Protein AF-A0A926FG31-F1 (afdb_monomer_lite)

Radius of gyration: 15.03 Å; chains: 1; bounding box: 25×24×44 Å

Structure (mmCIF, N/CA/C/O backbone):
data_AF-A0A926FG31-F1
#
_entry.id   AF-A0A926FG31-F1
#
loop_
_atom_site.group_PDB
_atom_site.id
_atom_site.type_symbol
_atom_site.label_atom_id
_atom_site.label_alt_id
_atom_site.label_comp_id
_atom_site.label_asym_id
_atom_site.label_entity_id
_atom_site.label_seq_id
_atom_site.pdbx_PDB_ins_code
_atom_site.Cartn_x
_atom_site.Cartn_y
_atom_site.Cartn_z
_atom_site.occupancy
_atom_site.B_iso_or_equiv
_atom_site.auth_seq_id
_atom_site.auth_co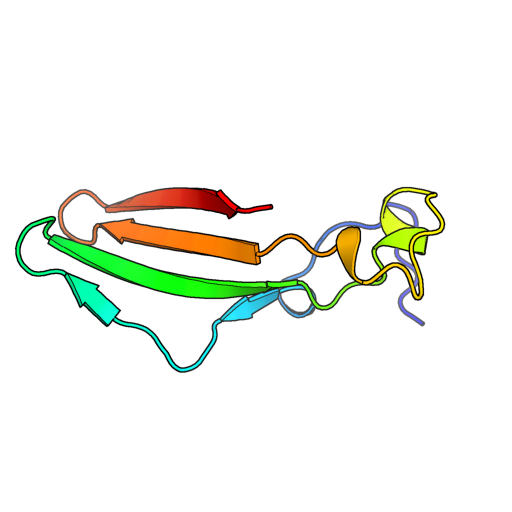mp_id
_atom_site.auth_asym_id
_atom_site.auth_atom_id
_atom_site.pdbx_PDB_model_num
ATOM 1 N N . MET A 1 1 ? -2.941 5.478 -24.091 1.00 49.72 1 MET A N 1
ATOM 2 C CA . MET A 1 1 ? -1.833 5.855 -23.188 1.00 49.72 1 MET A CA 1
ATOM 3 C C . MET A 1 1 ? -2.168 7.219 -22.598 1.00 49.72 1 MET A C 1
ATOM 5 O O . MET A 1 1 ? -2.386 8.139 -23.384 1.00 49.72 1 MET A O 1
ATOM 9 N N . LYS A 1 2 ? -2.327 7.339 -21.270 1.00 51.72 2 LYS A N 1
ATOM 10 C CA . LYS A 1 2 ? -2.613 8.629 -20.614 1.00 51.72 2 LYS A CA 1
ATOM 11 C C . LYS A 1 2 ? -1.485 9.616 -20.951 1.00 51.72 2 LYS A C 1
ATOM 13 O O . LYS A 1 2 ? -0.309 9.259 -20.874 1.00 51.72 2 LYS A O 1
ATOM 18 N N . ARG A 1 3 ? -1.839 10.824 -21.403 1.00 52.88 3 ARG A N 1
ATOM 19 C CA . ARG A 1 3 ? -0.888 11.918 -21.665 1.00 52.88 3 ARG A CA 1
ATOM 20 C C . ARG A 1 3 ? -0.599 12.640 -20.357 1.00 52.88 3 ARG A C 1
ATOM 22 O O . ARG A 1 3 ? -1.012 13.778 -20.171 1.00 52.88 3 ARG A O 1
ATOM 29 N N . ASP A 1 4 ? 0.075 11.950 -19.456 1.00 65.31 4 ASP A N 1
ATOM 30 C CA . ASP A 1 4 ? 0.552 12.563 -18.231 1.00 65.31 4 ASP A CA 1
ATOM 31 C C . ASP A 1 4 ? 2.024 12.935 -18.396 1.00 65.31 4 ASP A C 1
A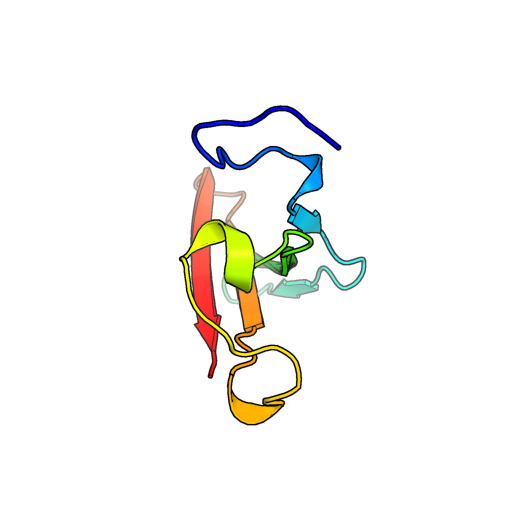TOM 33 O O . ASP A 1 4 ? 2.921 12.107 -18.262 1.00 65.31 4 ASP A O 1
ATOM 37 N N . TYR A 1 5 ? 2.256 14.190 -18.778 1.00 60.88 5 TYR A N 1
ATOM 38 C CA . TYR A 1 5 ? 3.597 14.747 -18.964 1.00 60.88 5 TYR A CA 1
ATOM 39 C C . TYR A 1 5 ? 4.363 14.909 -17.646 1.00 60.88 5 TYR A C 1
ATOM 41 O O . TYR A 1 5 ? 5.584 15.043 -17.677 1.00 60.88 5 TYR A O 1
ATOM 49 N N . PHE A 1 6 ? 3.665 14.905 -16.507 1.00 67.00 6 PHE A N 1
ATOM 50 C CA . PHE A 1 6 ? 4.264 15.071 -15.185 1.00 67.00 6 PHE A CA 1
ATOM 51 C C . PHE A 1 6 ? 4.413 13.738 -14.439 1.00 67.00 6 PHE A C 1
ATOM 53 O O . PHE A 1 6 ? 4.945 13.723 -13.329 1.00 67.00 6 PHE A O 1
ATOM 60 N N . ASN A 1 7 ? 3.971 12.627 -15.047 1.00 73.00 7 ASN A N 1
ATOM 61 C CA . ASN A 1 7 ? 3.854 11.318 -14.408 1.00 73.00 7 ASN A CA 1
ATOM 62 C C . ASN A 1 7 ? 3.176 11.423 -13.023 1.00 73.00 7 ASN A C 1
ATOM 64 O O . ASN A 1 7 ? 3.620 10.785 -12.079 1.00 73.00 7 ASN A O 1
ATOM 68 N N . THR A 1 8 ? 2.187 12.290 -12.842 1.00 81.31 8 THR A N 1
ATOM 69 C CA . THR A 1 8 ? 1.444 12.445 -11.588 1.00 81.31 8 THR A CA 1
ATOM 70 C C . THR A 1 8 ? 0.789 11.124 -11.187 1.00 81.31 8 THR A C 1
ATOM 72 O O . THR A 1 8 ? 0.270 10.405 -12.029 1.00 81.31 8 THR A O 1
ATOM 75 N N . PHE A 1 9 ? 0.818 10.794 -9.895 1.00 84.25 9 PHE A N 1
ATOM 76 C CA . PHE A 1 9 ? 0.088 9.622 -9.429 1.00 84.25 9 PHE A CA 1
ATOM 77 C C . PHE A 1 9 ? -1.415 9.884 -9.410 1.00 84.25 9 PHE A C 1
ATOM 79 O O . PHE A 1 9 ? -1.870 10.908 -8.897 1.00 84.25 9 PHE A O 1
ATOM 86 N N . GLU A 1 10 ? -2.170 8.926 -9.920 1.00 84.06 10 GLU A N 1
ATOM 87 C CA . GLU A 1 10 ? -3.621 8.870 -9.837 1.00 84.06 10 GLU A CA 1
ATOM 88 C C . GLU A 1 10 ? -4.066 7.726 -8.918 1.00 84.06 10 GLU A C 1
ATOM 90 O O . GLU A 1 10 ? -3.311 6.801 -8.632 1.00 84.06 10 GLU A O 1
ATOM 95 N N . GLU A 1 11 ? -5.327 7.749 -8.484 1.00 84.62 11 GLU A N 1
ATOM 96 C CA . GLU A 1 11 ? -5.908 6.662 -7.680 1.00 84.62 11 GLU A CA 1
ATOM 97 C C . GLU A 1 11 ? -5.746 5.296 -8.364 1.00 84.62 11 GLU A C 1
ATOM 99 O O . GLU A 1 11 ? -5.430 4.316 -7.707 1.00 84.62 11 GLU A O 1
ATOM 104 N N . SER A 1 12 ? -5.868 5.238 -9.697 1.00 86.31 12 SER A N 1
ATOM 105 C CA . SER A 1 12 ? -5.705 3.995 -10.463 1.00 86.31 12 SER A CA 1
ATOM 106 C C . SER A 1 12 ? -4.290 3.411 -10.441 1.00 86.31 12 SER A C 1
ATOM 108 O O . SER A 1 12 ? -4.114 2.272 -10.862 1.00 86.31 12 SER A O 1
ATOM 110 N N . ASP A 1 13 ? -3.293 4.190 -10.019 1.00 86.88 13 ASP A N 1
ATOM 111 C CA . ASP A 1 13 ? -1.899 3.747 -9.933 1.00 86.88 13 ASP A CA 1
ATOM 112 C C . ASP A 1 13 ? -1.619 2.991 -8.631 1.00 86.88 13 ASP A C 1
ATOM 114 O O . ASP A 1 13 ? -0.538 2.425 -8.473 1.00 86.88 13 ASP A O 1
ATOM 118 N N . PHE A 1 14 ? -2.577 2.968 -7.702 1.00 86.81 14 PHE A N 1
ATOM 119 C CA . PHE A 1 14 ? -2.469 2.266 -6.435 1.00 86.81 14 PHE A CA 1
ATOM 120 C C . PHE A 1 14 ? -3.683 1.381 -6.204 1.00 86.81 14 PHE A C 1
ATOM 122 O O . PHE A 1 14 ? -4.825 1.761 -6.455 1.00 86.81 14 PHE A O 1
ATOM 129 N N . ARG A 1 15 ? -3.441 0.184 -5.682 1.00 87.88 15 ARG A N 1
ATOM 130 C CA . ARG A 1 15 ? -4.498 -0.763 -5.350 1.00 87.88 15 ARG A CA 1
ATOM 131 C C . ARG A 1 15 ? -4.398 -1.150 -3.887 1.00 87.88 15 ARG A C 1
ATOM 133 O O . ARG A 1 15 ? -3.362 -1.632 -3.443 1.00 87.88 15 ARG A O 1
ATOM 140 N N . ILE A 1 16 ? -5.500 -0.987 -3.161 1.00 86.69 16 ILE A N 1
ATOM 141 C CA . ILE A 1 16 ? -5.661 -1.588 -1.838 1.00 86.69 16 ILE A CA 1
ATOM 142 C C . ILE A 1 16 ? -5.919 -3.084 -2.020 1.00 86.69 16 ILE A C 1
ATOM 144 O O . ILE A 1 16 ? -6.821 -3.472 -2.769 1.00 86.69 16 ILE A O 1
ATOM 148 N N . CYS A 1 17 ? -5.105 -3.911 -1.371 1.00 85.00 17 CYS A N 1
ATOM 149 C CA . CYS A 1 17 ? -5.245 -5.361 -1.423 1.00 85.00 17 CYS A CA 1
ATOM 150 C C . CYS A 1 17 ? -6.389 -5.833 -0.519 1.00 85.00 17 CYS A C 1
ATOM 152 O O . CYS A 1 17 ? -6.801 -5.134 0.405 1.00 85.00 17 CYS A O 1
ATOM 154 N N . GLU A 1 18 ? -6.903 -7.032 -0.785 1.00 83.75 18 GLU A N 1
ATOM 155 C CA . GLU A 1 18 ? -8.030 -7.603 -0.032 1.00 83.75 18 GLU A CA 1
ATOM 156 C C . GLU A 1 18 ? -7.630 -8.049 1.388 1.00 83.75 18 GLU A C 1
ATOM 158 O O . GLU A 1 18 ? -8.485 -8.149 2.267 1.00 83.75 18 GLU A O 1
ATOM 163 N N . ASP A 1 19 ? -6.330 -8.228 1.638 1.00 86.56 19 ASP A N 1
ATOM 164 C CA . ASP A 1 19 ? -5.761 -8.754 2.885 1.00 86.56 19 ASP A CA 1
ATOM 165 C C . ASP A 1 19 ? -5.563 -7.667 3.959 1.00 86.56 19 ASP A C 1
ATOM 167 O O . ASP A 1 19 ? -4.486 -7.498 4.530 1.00 86.56 19 ASP A O 1
ATOM 171 N N . MET A 1 20 ? -6.602 -6.874 4.221 1.00 87.81 20 MET A N 1
ATOM 172 C CA . MET A 1 20 ? -6.588 -5.904 5.319 1.00 87.81 20 MET A CA 1
ATOM 173 C C . MET A 1 20 ? -6.711 -6.618 6.670 1.00 8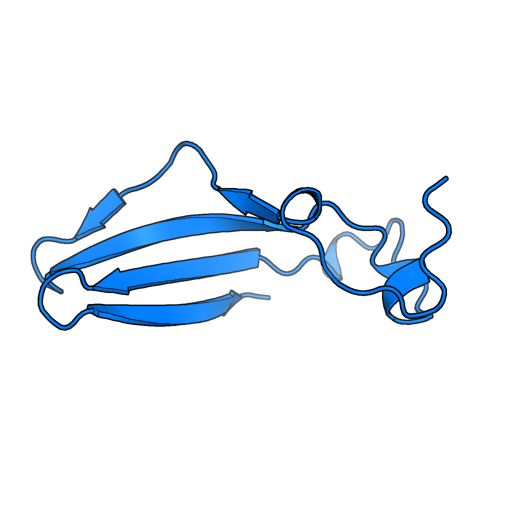7.81 20 MET A C 1
ATOM 175 O O . MET A 1 20 ? -7.634 -7.406 6.882 1.00 87.81 20 MET A O 1
ATOM 179 N N . GLU A 1 21 ? -5.849 -6.276 7.626 1.00 91.19 21 GLU A N 1
ATOM 180 C CA . GLU A 1 21 ? -5.822 -6.908 8.948 1.00 91.19 21 GLU A CA 1
ATOM 181 C C . GLU A 1 21 ? -5.996 -5.884 10.069 1.00 91.19 21 GLU A C 1
ATOM 183 O O . GLU A 1 21 ? -5.390 -4.816 10.065 1.00 91.19 21 GLU A O 1
ATOM 188 N N . PHE A 1 22 ? -6.810 -6.205 11.075 1.00 90.69 22 PHE A N 1
ATOM 189 C CA . PHE A 1 22 ? -6.925 -5.376 12.274 1.00 90.69 22 PHE A CA 1
ATOM 190 C C . PHE A 1 22 ? -5.985 -5.880 13.369 1.00 90.69 22 PHE A C 1
ATOM 192 O O . PHE A 1 22 ? -6.121 -7.010 13.837 1.00 90.69 22 PHE A O 1
ATOM 199 N N . ASN A 1 23 ? -5.089 -5.016 13.843 1.00 88.62 23 ASN A N 1
ATOM 200 C CA . ASN A 1 23 ? -4.237 -5.295 14.990 1.00 88.62 23 ASN A CA 1
ATOM 201 C C . ASN A 1 23 ? -4.823 -4.624 16.242 1.00 88.62 23 ASN A C 1
ATOM 203 O O . ASN A 1 23 ? -4.791 -3.402 16.424 1.00 88.62 23 ASN A O 1
ATOM 207 N N . SER A 1 24 ? -5.364 -5.456 17.134 1.00 87.12 24 SER A N 1
ATOM 208 C CA . SER A 1 24 ? -6.038 -5.010 18.355 1.00 87.12 24 SER A CA 1
ATOM 209 C C . SER A 1 24 ? -5.104 -4.412 19.406 1.00 87.12 24 SER A C 1
ATOM 211 O O . SER A 1 24 ? -5.556 -3.610 20.223 1.00 87.12 24 SER A O 1
ATOM 213 N N . GLU A 1 25 ? -3.826 -4.793 19.411 1.00 87.50 25 GLU A N 1
ATOM 214 C CA . GLU A 1 25 ? -2.845 -4.299 20.384 1.00 87.50 25 GLU A CA 1
ATOM 215 C C . GLU A 1 25 ? -2.455 -2.852 20.069 1.00 87.50 25 GLU A C 1
ATOM 217 O O . GLU A 1 25 ? -2.511 -1.980 20.939 1.00 87.50 25 GLU A O 1
ATOM 222 N N . ASN A 1 26 ? -2.154 -2.582 18.798 1.00 84.00 26 ASN A N 1
ATOM 223 C CA . ASN A 1 26 ? -1.737 -1.266 18.314 1.00 84.00 26 ASN A CA 1
ATOM 224 C C . ASN A 1 26 ? -2.910 -0.381 17.862 1.00 84.00 26 ASN A C 1
ATOM 226 O O . ASN A 1 26 ? -2.722 0.808 17.592 1.00 84.00 26 ASN A O 1
ATOM 230 N N . LYS A 1 27 ? -4.132 -0.934 17.823 1.00 87.12 27 LYS A N 1
ATOM 231 C CA . LYS A 1 27 ? -5.372 -0.253 17.409 1.00 87.12 27 LYS A CA 1
ATOM 232 C C . LYS A 1 27 ? -5.274 0.357 16.007 1.00 87.12 27 LYS A C 1
ATOM 234 O O . LYS A 1 27 ? -5.811 1.437 15.757 1.00 87.12 27 LYS A O 1
ATOM 239 N N . ASN A 1 28 ? -4.580 -0.326 15.108 1.00 89.75 28 ASN A N 1
ATOM 240 C CA . ASN A 1 28 ? -4.415 0.060 13.715 1.00 89.75 28 ASN A CA 1
ATOM 241 C C . ASN A 1 28 ? -4.954 -1.038 12.789 1.00 89.75 28 ASN A C 1
ATOM 243 O O . ASN A 1 28 ? -5.151 -2.191 13.177 1.00 89.75 28 ASN A O 1
ATOM 247 N N . ILE A 1 29 ? -5.243 -0.634 11.560 1.00 90.88 29 ILE A N 1
ATOM 248 C CA . ILE A 1 29 ? -5.585 -1.513 10.452 1.00 90.88 29 ILE A CA 1
ATOM 249 C C . ILE A 1 29 ? -4.370 -1.521 9.534 1.00 90.88 29 ILE A C 1
ATOM 251 O O . ILE A 1 29 ? -3.959 -0.464 9.052 1.00 90.88 29 ILE A O 1
ATOM 255 N N . PHE A 1 30 ? -3.794 -2.695 9.327 1.00 91.00 30 PHE A N 1
ATOM 256 C CA . PHE A 1 30 ? -2.782 -2.936 8.319 1.00 91.00 30 PHE 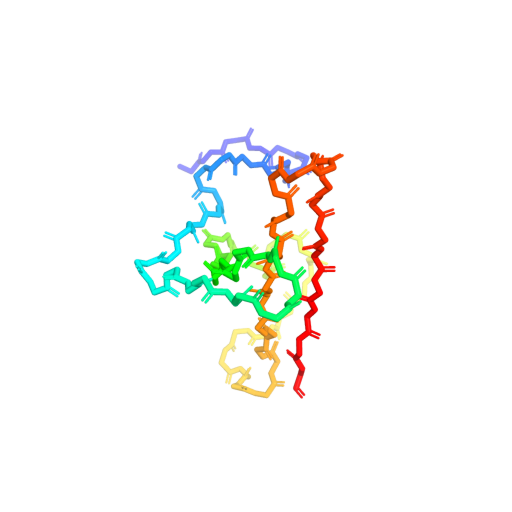A CA 1
ATOM 257 C C . PHE A 1 30 ? -3.457 -3.103 6.960 1.00 91.00 30 PHE A C 1
ATOM 259 O O . PHE A 1 30 ? -4.448 -3.822 6.823 1.00 91.00 30 PHE A O 1
ATOM 266 N N . ILE A 1 31 ? -2.945 -2.383 5.971 1.00 89.88 31 ILE A N 1
ATOM 267 C CA . ILE A 1 31 ? -3.521 -2.266 4.639 1.00 89.88 31 ILE A CA 1
ATOM 268 C C . ILE A 1 31 ? -2.382 -2.469 3.635 1.00 89.88 31 ILE A C 1
ATOM 270 O O . ILE A 1 31 ? -1.609 -1.534 3.388 1.00 89.88 31 ILE A O 1
ATOM 274 N N . PRO A 1 32 ? -2.246 -3.674 3.057 1.00 86.06 32 PRO A N 1
ATOM 275 C CA . PRO A 1 32 ? -1.299 -3.891 1.978 1.00 86.06 32 PRO A CA 1
ATOM 276 C C . PRO A 1 32 ? -1.728 -3.083 0.750 1.00 86.06 32 PRO A C 1
ATOM 278 O O . PRO A 1 32 ? -2.913 -3.039 0.395 1.00 86.06 32 PRO A O 1
ATOM 281 N N . MET A 1 33 ? -0.765 -2.429 0.102 1.00 86.62 33 MET A N 1
ATOM 282 C CA . MET A 1 33 ? -1.016 -1.610 -1.078 1.00 86.62 33 MET A CA 1
ATOM 283 C C . MET A 1 33 ? -0.021 -1.951 -2.178 1.00 86.62 33 MET A C 1
ATOM 285 O O . MET A 1 33 ? 1.186 -1.966 -1.960 1.00 86.62 33 MET A O 1
ATOM 289 N N . GLU A 1 34 ? -0.525 -2.160 -3.385 1.00 85.19 34 GLU A N 1
ATOM 290 C CA . GLU A 1 34 ? 0.307 -2.386 -4.560 1.00 85.19 34 GLU A CA 1
ATOM 291 C C . GLU A 1 34 ? 0.371 -1.130 -5.427 1.00 85.19 34 GLU A C 1
ATOM 293 O O . GLU A 1 34 ? -0.630 -0.435 -5.625 1.00 85.19 34 GLU A O 1
ATOM 298 N N . ALA A 1 35 ? 1.549 -0.869 -5.989 1.00 84.50 35 ALA A N 1
ATOM 299 C CA . ALA A 1 35 ? 1.770 0.159 -6.995 1.00 84.50 35 ALA A CA 1
ATOM 300 C C . ALA A 1 35 ? 1.649 -0.447 -8.404 1.00 84.50 35 ALA A C 1
ATOM 302 O O . ALA A 1 35 ? 2.392 -1.353 -8.765 1.00 84.50 35 ALA A O 1
ATOM 303 N N . TRP A 1 36 ? 0.725 0.077 -9.207 1.00 82.88 36 TRP A N 1
ATOM 304 C CA . TRP A 1 36 ? 0.362 -0.406 -10.545 1.00 82.88 36 TRP A CA 1
ATOM 305 C C . TRP A 1 36 ? 0.678 0.631 -11.633 1.00 82.88 36 TRP A C 1
ATOM 307 O O . TRP A 1 36 ? -0.069 0.806 -12.597 1.00 82.88 36 TRP A O 1
ATOM 317 N N . PHE A 1 37 ? 1.801 1.332 -11.490 1.00 82.25 37 PHE A N 1
ATOM 318 C CA . PHE A 1 37 ? 2.319 2.250 -12.502 1.00 82.25 37 PHE A CA 1
ATOM 319 C C . PHE A 1 37 ? 3.635 1.739 -13.096 1.00 82.25 37 PHE A C 1
ATOM 321 O O . PHE A 1 37 ? 4.359 0.954 -12.491 1.00 82.25 37 PHE A O 1
ATOM 328 N N . ASP A 1 38 ? 3.957 2.217 -14.296 1.00 81.88 38 ASP A N 1
ATOM 329 C CA . ASP A 1 38 ? 5.233 1.941 -14.958 1.00 81.88 38 ASP A CA 1
ATOM 330 C C . ASP A 1 38 ? 6.376 2.655 -14.210 1.00 81.88 38 ASP A C 1
ATOM 332 O O . ASP A 1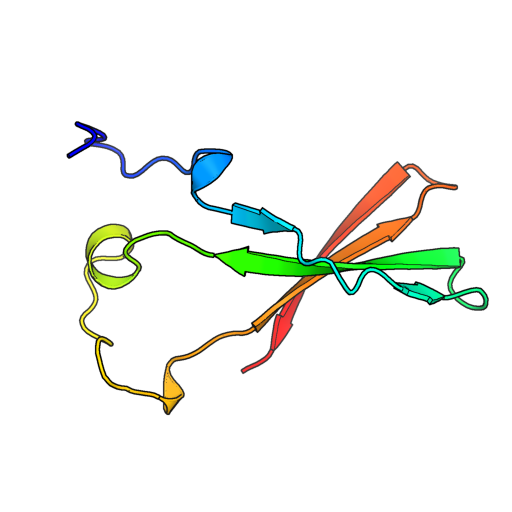 38 ? 6.589 3.861 -14.374 1.00 81.88 38 ASP A O 1
ATOM 336 N N . VAL A 1 39 ? 7.063 1.911 -13.336 1.00 82.06 39 VAL A N 1
ATOM 337 C CA . VAL A 1 39 ? 8.132 2.406 -12.452 1.00 82.06 39 VAL A CA 1
ATOM 338 C C . VAL A 1 39 ? 9.327 2.923 -13.255 1.00 82.06 39 VAL A C 1
ATOM 340 O O . VAL A 1 39 ? 9.826 4.019 -12.980 1.00 82.06 39 VAL A O 1
ATOM 343 N N . ASP A 1 40 ? 9.732 2.186 -14.290 1.00 86.19 40 ASP A N 1
ATOM 344 C CA . ASP A 1 40 ? 10.843 2.548 -15.172 1.00 86.19 40 ASP A CA 1
ATOM 345 C C . ASP A 1 40 ? 10.577 3.882 -15.860 1.00 86.19 40 ASP A C 1
ATOM 347 O O . ASP A 1 40 ? 11.390 4.808 -15.798 1.00 86.19 40 ASP A O 1
ATOM 351 N N . LYS A 1 41 ? 9.382 4.042 -16.433 1.00 84.12 41 LYS A N 1
ATOM 352 C CA . LYS A 1 41 ? 8.970 5.303 -17.049 1.00 84.12 41 LYS A CA 1
ATOM 353 C C . LYS A 1 41 ? 8.823 6.433 -16.028 1.00 84.12 41 LYS A C 1
ATOM 355 O O . LYS A 1 41 ? 9.136 7.584 -16.346 1.00 84.12 41 LYS A O 1
ATOM 360 N N . LYS A 1 42 ? 8.314 6.139 -14.829 1.00 82.06 42 LYS A N 1
ATOM 361 C CA . LYS A 1 42 ? 8.060 7.136 -13.778 1.00 82.06 42 LYS A CA 1
ATOM 362 C C . LYS A 1 42 ? 9.354 7.766 -13.276 1.00 82.06 42 LYS A C 1
ATOM 364 O O . LYS A 1 42 ? 9.403 8.988 -13.132 1.00 82.06 42 LYS A O 1
ATOM 369 N N . PHE A 1 43 ? 10.367 6.945 -13.012 1.00 82.94 43 PHE A N 1
ATOM 370 C CA . PHE A 1 43 ? 11.623 7.383 -12.402 1.00 82.94 43 PHE A CA 1
ATOM 371 C C . PHE A 1 43 ? 12.788 7.485 -13.393 1.00 82.94 43 PHE A C 1
ATOM 373 O O . PHE A 1 43 ? 13.855 7.967 -13.018 1.00 82.94 43 PHE A O 1
ATOM 380 N N . GLY A 1 44 ? 12.593 7.089 -14.655 1.00 86.25 44 GLY A N 1
ATOM 381 C CA . GLY A 1 44 ? 13.652 7.086 -15.665 1.00 86.25 44 GLY A CA 1
ATOM 382 C C . GLY A 1 44 ? 14.728 6.039 -15.376 1.00 86.25 44 GLY A C 1
ATOM 383 O O . GLY A 1 44 ? 15.907 6.290 -15.627 1.00 86.25 44 GLY A O 1
ATOM 384 N N . ILE A 1 45 ? 14.324 4.899 -14.814 1.00 88.31 45 ILE A N 1
ATOM 385 C CA . ILE A 1 45 ? 15.192 3.762 -14.482 1.00 88.31 45 ILE A CA 1
ATOM 386 C C . ILE A 1 45 ? 14.893 2.576 -15.414 1.00 88.31 45 ILE A C 1
ATOM 388 O O . ILE A 1 45 ? 14.050 2.686 -16.302 1.00 88.31 45 ILE A O 1
ATOM 392 N N . ASN A 1 46 ? 15.644 1.482 -15.281 1.00 89.69 46 ASN A N 1
ATOM 393 C CA . ASN A 1 46 ? 15.463 0.270 -16.083 1.00 89.69 46 ASN A CA 1
ATOM 394 C C . ASN A 1 46 ? 15.686 -0.962 -15.201 1.00 89.69 46 ASN A C 1
ATOM 396 O O . ASN A 1 46 ? 16.776 -1.536 -15.199 1.00 89.69 46 ASN A O 1
ATOM 400 N N . ILE A 1 47 ? 14.673 -1.288 -14.404 1.00 87.56 47 ILE A N 1
ATOM 401 C CA . ILE A 1 47 ? 14.654 -2.424 -13.477 1.00 87.56 47 ILE A CA 1
ATOM 402 C C . ILE A 1 47 ? 13.720 -3.543 -13.951 1.00 87.56 47 ILE A C 1
ATOM 404 O O . ILE A 1 47 ? 13.539 -4.534 -13.246 1.00 87.56 47 ILE A O 1
ATOM 408 N N . ILE A 1 48 ? 13.118 -3.420 -15.140 1.00 81.69 48 ILE A N 1
ATOM 409 C CA . ILE A 1 48 ? 12.288 -4.483 -15.710 1.00 81.69 48 ILE A CA 1
ATOM 410 C C . ILE A 1 48 ? 13.065 -5.811 -15.783 1.00 81.69 48 ILE A C 1
ATOM 412 O O . ILE A 1 48 ? 14.079 -5.936 -16.470 1.00 81.69 48 ILE A O 1
ATOM 416 N N . GLY A 1 49 ? 12.579 -6.819 -15.055 1.00 81.50 49 GLY A N 1
ATOM 417 C CA . GLY A 1 49 ? 13.206 -8.143 -14.963 1.00 81.50 49 GLY A CA 1
ATOM 418 C C . GLY A 1 49 ? 14.296 -8.288 -13.894 1.00 81.50 49 GLY A C 1
ATOM 419 O O . GLY A 1 49 ? 14.917 -9.347 -13.831 1.00 81.50 49 GLY A O 1
ATOM 420 N N . ASP A 1 50 ? 14.531 -7.269 -13.064 1.00 86.19 50 ASP A N 1
ATOM 421 C CA . ASP A 1 50 ? 15.320 -7.397 -11.838 1.00 86.19 50 ASP A CA 1
ATOM 422 C C . ASP A 1 50 ? 14.394 -7.698 -10.650 1.00 86.19 50 ASP A C 1
ATOM 424 O O . ASP A 1 50 ? 13.824 -6.800 -10.029 1.00 86.19 50 ASP A O 1
ATOM 428 N N . ASP A 1 51 ? 14.246 -8.983 -10.324 1.00 80.25 51 ASP A N 1
ATOM 429 C CA . ASP A 1 51 ? 13.414 -9.431 -9.201 1.00 80.25 51 ASP A CA 1
ATOM 430 C C . ASP A 1 51 ? 13.913 -8.898 -7.843 1.00 80.25 51 ASP A C 1
ATOM 432 O O . ASP A 1 51 ? 13.143 -8.848 -6.887 1.00 80.25 51 ASP A O 1
ATOM 436 N N . SER A 1 52 ? 15.176 -8.456 -7.747 1.00 82.25 52 SER A N 1
ATOM 437 C CA . SER A 1 52 ? 15.734 -7.859 -6.526 1.00 82.25 52 SER A CA 1
ATOM 438 C C . SER A 1 52 ? 15.419 -6.368 -6.359 1.00 82.25 52 SER A C 1
ATOM 440 O O . SER A 1 52 ? 15.707 -5.797 -5.310 1.00 82.25 52 SER A O 1
ATOM 442 N N . ALA A 1 53 ? 14.813 -5.736 -7.369 1.00 81.44 53 ALA A N 1
ATOM 443 C CA . ALA A 1 53 ? 14.422 -4.328 -7.338 1.00 81.44 53 ALA A CA 1
ATOM 444 C C . ALA A 1 53 ? 12.977 -4.103 -6.846 1.00 81.44 53 ALA A C 1
ATOM 446 O O . ALA A 1 53 ? 12.506 -2.962 -6.820 1.00 81.44 53 ALA A O 1
ATOM 447 N N . TRP A 1 54 ? 12.264 -5.171 -6.468 1.00 76.50 54 TRP A N 1
ATOM 448 C CA . TRP A 1 54 ? 10.912 -5.082 -5.918 1.00 76.50 54 TRP A CA 1
ATOM 449 C C . TRP A 1 54 ? 10.918 -4.503 -4.504 1.00 76.50 54 TRP A C 1
ATOM 451 O O . TRP A 1 54 ? 11.712 -4.895 -3.659 1.00 76.50 54 TRP A O 1
ATOM 461 N N . VAL A 1 55 ? 9.986 -3.587 -4.245 1.00 79.38 55 VAL A N 1
ATOM 462 C CA . VAL A 1 55 ? 9.783 -2.969 -2.933 1.00 79.38 55 VAL A CA 1
ATOM 463 C C . VAL A 1 55 ? 8.332 -3.172 -2.537 1.00 79.38 55 VAL A C 1
ATOM 465 O O . VAL A 1 55 ? 7.426 -2.796 -3.284 1.00 79.38 55 VAL A O 1
ATOM 468 N N . ASN A 1 56 ? 8.104 -3.741 -1.357 1.00 79.31 56 ASN A N 1
ATOM 469 C CA . ASN A 1 56 ? 6.756 -3.878 -0.819 1.00 79.31 56 ASN A CA 1
ATOM 470 C C . ASN A 1 56 ? 6.356 -2.580 -0.127 1.00 79.31 56 ASN A C 1
ATOM 472 O O . ASN A 1 56 ? 7.129 -2.030 0.656 1.00 79.31 56 ASN A O 1
ATOM 476 N N . LEU A 1 57 ? 5.148 -2.092 -0.407 1.00 85.56 57 LEU A N 1
ATOM 477 C CA . LEU A 1 57 ? 4.611 -0.885 0.205 1.00 85.56 57 LEU A CA 1
ATOM 478 C C . LEU A 1 57 ? 3.440 -1.248 1.114 1.00 85.56 57 LEU A C 1
ATOM 480 O O . LEU A 1 57 ? 2.493 -1.927 0.721 1.00 85.56 57 LEU A O 1
ATOM 484 N N . PHE A 1 58 ? 3.492 -0.745 2.337 1.00 86.75 58 PHE A N 1
ATOM 485 C CA . PHE A 1 58 ? 2.494 -1.016 3.354 1.00 86.75 58 PHE A CA 1
ATOM 486 C C . PHE A 1 58 ? 1.943 0.284 3.906 1.00 86.75 58 PHE A C 1
ATOM 488 O O . PHE A 1 58 ? 2.639 1.302 3.991 1.00 86.75 58 PHE A O 1
ATOM 495 N N . THR A 1 59 ? 0.676 0.239 4.298 1.00 90.25 59 THR A N 1
ATOM 496 C CA . THR A 1 59 ? 0.015 1.352 4.961 1.00 90.25 59 THR A CA 1
ATOM 497 C C . THR A 1 59 ? -0.630 0.865 6.246 1.00 90.25 59 THR A C 1
ATOM 499 O O . THR A 1 59 ? -1.260 -0.186 6.289 1.00 90.25 59 THR A O 1
ATOM 502 N N . GLU A 1 60 ? -0.501 1.652 7.301 1.00 91.56 60 GLU A N 1
ATOM 503 C CA . GLU A 1 60 ? -1.250 1.478 8.535 1.00 91.56 60 GLU A CA 1
ATOM 504 C C . GLU A 1 60 ? -2.189 2.659 8.725 1.00 91.56 60 GLU A C 1
ATOM 506 O O . GLU A 1 60 ? -1.783 3.820 8.626 1.00 91.56 60 GLU A O 1
ATOM 511 N N . TY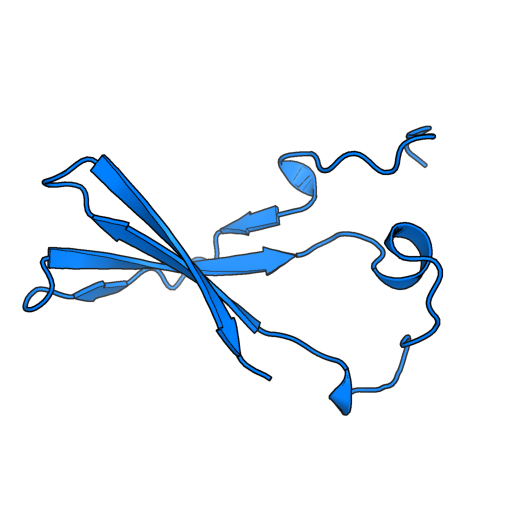R A 1 61 ? -3.440 2.363 9.055 1.00 91.56 61 TYR A N 1
ATOM 512 C CA . TYR A 1 61 ? -4.428 3.366 9.415 1.00 91.56 61 TYR A CA 1
ATOM 513 C C . TYR A 1 61 ? -4.849 3.204 10.874 1.00 91.56 61 TYR A C 1
ATOM 515 O O . TYR A 1 61 ? -5.346 2.152 11.275 1.00 91.56 61 TYR A O 1
ATOM 523 N N . ASN A 1 62 ? -4.684 4.257 11.676 1.00 89.56 62 ASN A N 1
ATOM 524 C CA . ASN A 1 62 ? -5.225 4.327 13.026 1.00 89.56 62 ASN A CA 1
ATOM 525 C C . ASN A 1 62 ? -6.530 5.147 13.030 1.00 89.56 62 ASN A C 1
ATOM 527 O O . ASN A 1 62 ? -6.479 6.382 12.987 1.00 89.56 62 ASN A O 1
ATOM 531 N N . PRO A 1 63 ? -7.705 4.500 13.141 1.00 87.50 63 PRO A N 1
ATOM 532 C CA . PRO A 1 63 ? -8.987 5.198 13.094 1.00 87.50 63 PRO A CA 1
ATOM 533 C C . PRO A 1 63 ? -9.285 6.029 14.347 1.00 87.50 63 PRO A C 1
ATOM 535 O O . PRO A 1 63 ? -10.120 6.926 14.292 1.00 87.50 63 PRO A O 1
ATOM 538 N N . VAL A 1 64 ? -8.625 5.755 15.478 1.00 87.69 64 VAL A N 1
ATOM 539 C CA . VAL A 1 64 ? -8.887 6.452 16.749 1.00 87.69 64 VAL A CA 1
ATOM 540 C C . VAL A 1 64 ? -8.350 7.879 16.712 1.00 87.69 64 VAL A C 1
ATOM 542 O O . VAL A 1 64 ? -9.000 8.795 17.210 1.00 87.69 64 VAL A O 1
ATOM 545 N N . ILE A 1 65 ? -7.164 8.059 16.130 1.00 91.56 65 ILE A N 1
ATOM 546 C CA . ILE A 1 65 ? -6.489 9.363 16.035 1.00 91.56 65 ILE A CA 1
ATOM 547 C C . ILE A 1 65 ? -6.473 9.933 14.611 1.00 91.56 65 ILE A C 1
ATOM 549 O O . ILE A 1 65 ? -6.007 11.050 14.414 1.00 91.56 65 ILE A O 1
ATOM 553 N N . GLY A 1 66 ? -6.996 9.194 13.628 1.00 90.75 66 GLY A N 1
ATOM 554 C CA . GLY A 1 66 ? -7.054 9.628 12.232 1.00 90.75 66 GLY A CA 1
ATOM 555 C C . GLY A 1 66 ? -5.684 9.700 11.554 1.00 90.75 66 GLY A C 1
ATOM 556 O O . GLY A 1 66 ? -5.487 10.531 10.673 1.00 90.75 66 GLY A O 1
ATOM 557 N N . GLU A 1 67 ? -4.735 8.862 11.973 1.00 93.44 67 GLU A N 1
ATOM 558 C CA . GLU A 1 67 ? -3.366 8.863 11.449 1.00 93.44 67 GLU A CA 1
ATOM 559 C C . GLU A 1 67 ? -3.191 7.781 10.378 1.00 93.44 67 GLU A C 1
ATOM 561 O O . GLU A 1 67 ? -3.632 6.645 10.560 1.00 93.44 67 GLU A O 1
ATOM 566 N N . ILE A 1 68 ? -2.518 8.132 9.281 1.00 91.25 68 ILE A N 1
ATOM 567 C CA . ILE A 1 68 ? -2.062 7.195 8.251 1.00 91.25 68 ILE A CA 1
ATOM 568 C C . ILE A 1 68 ? -0.536 7.194 8.258 1.00 91.25 68 ILE A C 1
ATOM 570 O O . ILE A 1 68 ? 0.088 8.256 8.214 1.00 91.25 68 ILE A O 1
ATOM 574 N N . ARG A 1 69 ? 0.058 6.002 8.287 1.00 91.44 69 ARG A N 1
ATOM 575 C CA . ARG A 1 69 ? 1.500 5.794 8.144 1.00 91.44 69 ARG A CA 1
ATOM 576 C C . ARG A 1 69 ? 1.762 4.913 6.941 1.00 91.44 69 ARG A C 1
ATOM 578 O O . ARG A 1 69 ? 1.056 3.935 6.736 1.00 91.44 69 ARG A O 1
ATOM 585 N N . MET A 1 70 ? 2.793 5.249 6.180 1.00 90.00 70 MET A N 1
ATOM 586 C CA . MET A 1 70 ? 3.265 4.444 5.059 1.00 90.00 70 MET A CA 1
ATOM 587 C C . MET A 1 70 ? 4.719 4.064 5.295 1.00 90.00 70 MET A C 1
ATOM 589 O O . MET A 1 70 ? 5.511 4.890 5.754 1.00 90.00 70 MET A O 1
ATOM 593 N N . PHE A 1 71 ? 5.064 2.827 4.973 1.00 89.81 71 PHE A N 1
ATOM 594 C CA . PHE A 1 71 ? 6.424 2.310 5.065 1.00 89.81 71 PHE A CA 1
ATOM 595 C C . PHE A 1 71 ? 6.659 1.262 3.988 1.00 89.81 71 PHE A C 1
ATOM 597 O O . PHE A 1 71 ? 5.716 0.747 3.390 1.00 89.81 71 PHE A O 1
ATOM 604 N N . TYR A 1 72 ? 7.928 0.978 3.730 1.00 86.56 72 TYR A N 1
ATOM 605 C CA . TYR A 1 72 ? 8.338 0.027 2.715 1.00 86.56 72 TYR A CA 1
ATOM 606 C C . TYR A 1 72 ? 9.308 -1.000 3.293 1.00 86.56 72 TYR A C 1
ATOM 608 O O . TYR A 1 72 ? 9.967 -0.723 4.297 1.00 86.56 72 TYR A O 1
ATOM 616 N N . ASP A 1 73 ? 9.391 -2.151 2.634 1.00 84.94 73 ASP A N 1
ATOM 617 C CA . ASP A 1 73 ? 10.373 -3.200 2.914 1.00 84.94 73 ASP A CA 1
ATOM 618 C C . ASP A 1 73 ? 11.075 -3.627 1.614 1.00 84.94 73 ASP A C 1
ATOM 620 O O . ASP A 1 73 ? 10.442 -3.618 0.549 1.00 84.94 73 ASP A O 1
ATOM 624 N N . ILE A 1 74 ? 12.373 -3.939 1.709 1.00 81.06 74 ILE A N 1
ATOM 625 C CA . ILE A 1 74 ? 13.265 -4.329 0.596 1.00 81.06 74 ILE A CA 1
ATOM 626 C C . ILE A 1 74 ? 13.805 -5.734 0.858 1.00 81.06 74 ILE A C 1
ATOM 628 O O . ILE A 1 74 ? 14.419 -5.926 1.931 1.00 81.06 74 ILE A O 1
#

pLDDT: mean 83.76, std 8.79, range [49.72, 93.44]

Secondary structure (DSSP, 8-state):
----TT----GGGEEE-S--EEETTTTEEEEEEEE-S-HHHHHT---TT-GGG--EEEEEEETTTTEEEEEEE-

Organism: NCBI:txid2763676

Sequence (74 aa):
MKRDYFNTFEESDFRICEDMEFNSENKNIFIPMEAWFDVDKKFGINIIGDDSAWVNLFTEYNPVIGEIRMFYDI

Foldseek 3Di:
DDPDPLLDDDPVQKDWDPPWDQDPVVQKIKTWMDGNDDPCVNVVHDCVPVPVPDKTKIWIARPVVRDIDIDIDD